Protein AF-A0A0D2MQY7-F1 (afdb_monomer)

Solvent-accessible surface area (backbone atoms only — not comparable to full-atom values): 7907 Å² total; per-residue (Å²): 140,59,78,80,37,62,50,29,83,56,98,26,53,93,74,67,47,16,63,50,53,55,49,52,50,56,52,49,56,55,51,58,73,77,41,91,72,77,87,79,89,71,55,71,69,58,46,52,54,47,51,54,49,49,54,35,31,61,58,7,46,68,48,79,44,78,41,62,42,88,91,76,28,34,32,50,26,40,38,39,32,27,72,33,44,49,31,59,50,78,46,75,37,51,56,79,29,50,63,63,66,56,56,76,45,57,85,44,58,65,50,28,34,30,35,36,84,37,54,55,60,34,75,46,78,34,48,35,44,71,41,74,58,78,81,76,78,86,128

Sequence (139 aa):
MHQANLNVEGTNKATGYSLAMRWIERVLTRVTAWVTWPVRSLKLDDLMALYRRREARDNCKLSYRLEVATASGAVQAVTVRSGGGACQAPLTVGAAASAAGGARDAVEAAAPVYRFDLAAGAVLRVATSGMAWAVPAAA

Organism: NCBI:txid145388

InterPro domains:
  IPR056826 Agd3, deacetylase domain [PF25115] (2-63)

pLDDT: mean 91.24, std 8.47, range [52.16, 98.19]

Secondary structure (DSSP, 8-state):
--GGGG--SSTTTTTT--HHHHHHHHHHHHHHTT--PPP----HHHHHHHHHHHHHHHHTT-EEEEEE-TTT-BEEEEEEE-SSS-EEEEEE--TT-EESSSEEE-SSTTS-EEEEEE-TT-EEEEEEES-B--PPPP-

Radius of gyration: 21.32 Å; Cα contacts (8 Å, |Δi|>4): 223; chains: 1; bounding box: 45×37×59 Å

Mean predicted aligned error: 5.96 Å

Foldseek 3Di:
DDPQQQDQPPPNVVPSDGNVRVVVVVVVVVVVVVDPADDDDDDPVVVVVVVVQVVQVVQQVKDKDFDADPVFQFGFKIKIWGQGAKHKDKDWDALQKDKPDADWDCSPNRIIIGIDTAGRGDIDIITMPPDGDDDPDDD

Structure (mmCIF, N/CA/C/O backbone):
data_AF-A0A0D2MQY7-F1
#
_entry.id   AF-A0A0D2MQY7-F1
#
loop_
_atom_site.group_PDB
_atom_site.id
_atom_site.type_symbol
_atom_site.label_atom_id
_atom_site.label_alt_id
_atom_site.label_comp_id
_atom_site.label_asym_id
_atom_site.label_entity_id
_atom_site.label_seq_id
_atom_site.pdbx_PDB_ins_code
_atom_site.Cartn_x
_atom_site.Cartn_y
_atom_site.Cartn_z
_atom_site.occupancy
_atom_site.B_iso_or_equiv
_atom_site.auth_seq_id
_atom_site.auth_comp_id
_atom_site.auth_asym_id
_atom_site.auth_atom_id
_atom_site.pdbx_PDB_model_num
ATOM 1 N N . MET A 1 1 ? 6.952 -7.228 -22.261 1.00 84.62 1 MET A N 1
ATOM 2 C CA . MET A 1 1 ? 8.131 -6.841 -23.075 1.00 84.62 1 MET A CA 1
ATOM 3 C C . MET A 1 1 ? 8.845 -8.112 -23.494 1.00 84.62 1 MET A C 1
ATOM 5 O O . MET A 1 1 ? 8.790 -9.069 -22.734 1.00 84.62 1 MET A O 1
ATOM 9 N N . HIS A 1 2 ? 9.499 -8.118 -24.655 1.00 94.25 2 HIS A N 1
ATOM 10 C CA . HIS A 1 2 ? 10.284 -9.258 -25.144 1.00 94.25 2 HIS A CA 1
ATOM 11 C C . HIS A 1 2 ? 11.736 -8.844 -25.399 1.00 94.25 2 HIS A C 1
ATOM 13 O O . HIS A 1 2 ? 12.031 -7.651 -25.495 1.00 94.25 2 HIS A O 1
ATOM 19 N N . GLN A 1 3 ? 12.627 -9.825 -25.540 1.00 92.31 3 GLN A N 1
ATOM 20 C CA . GLN A 1 3 ? 14.068 -9.632 -25.712 1.00 92.31 3 GLN A CA 1
ATOM 21 C C . GLN A 1 3 ? 14.428 -8.732 -26.904 1.00 92.31 3 GLN A C 1
ATOM 23 O O . GLN A 1 3 ? 15.339 -7.917 -26.802 1.00 92.31 3 GLN A O 1
ATOM 28 N N . ALA A 1 4 ? 13.664 -8.796 -28.000 1.00 90.56 4 ALA A N 1
ATOM 29 C CA . ALA A 1 4 ? 13.888 -7.957 -29.180 1.00 90.56 4 ALA A CA 1
ATOM 30 C C . ALA A 1 4 ? 13.759 -6.449 -28.879 1.00 90.56 4 ALA A C 1
ATOM 32 O O . ALA A 1 4 ? 14.423 -5.625 -29.506 1.00 90.56 4 ALA A O 1
ATOM 33 N N . ASN A 1 5 ? 12.957 -6.079 -27.874 1.00 90.38 5 ASN A N 1
ATOM 34 C CA . ASN A 1 5 ? 12.710 -4.683 -27.510 1.00 90.38 5 ASN A CA 1
ATOM 35 C C . ASN A 1 5 ? 13.886 -4.047 -26.753 1.00 90.38 5 ASN A C 1
ATOM 37 O O . ASN A 1 5 ? 13.844 -2.841 -26.506 1.00 90.38 5 ASN A O 1
ATOM 41 N N . LEU A 1 6 ? 14.897 -4.838 -26.375 1.00 90.44 6 LEU A N 1
ATOM 42 C CA . LEU A 1 6 ? 16.092 -4.395 -25.652 1.00 90.44 6 LEU A CA 1
ATOM 43 C C . LEU A 1 6 ? 17.245 -4.001 -26.585 1.00 90.44 6 LEU A C 1
ATOM 45 O O . LEU A 1 6 ? 18.301 -3.613 -26.102 1.00 90.44 6 LEU A O 1
ATOM 49 N N . ASN A 1 7 ? 17.068 -4.077 -27.908 1.00 88.50 7 ASN A N 1
ATOM 50 C CA . ASN A 1 7 ? 18.128 -3.728 -28.848 1.00 88.50 7 ASN A CA 1
ATOM 51 C C . ASN A 1 7 ? 18.467 -2.221 -28.791 1.00 88.50 7 ASN A C 1
ATOM 53 O O . ASN A 1 7 ? 17.658 -1.372 -29.184 1.00 88.50 7 ASN A O 1
ATOM 57 N N . VAL A 1 8 ? 19.673 -1.911 -28.304 1.00 84.12 8 VAL A N 1
ATOM 58 C CA . VAL A 1 8 ? 20.249 -0.556 -28.233 1.00 84.12 8 VAL A CA 1
ATOM 59 C C . VAL A 1 8 ? 21.239 -0.304 -29.378 1.00 84.12 8 VAL A C 1
ATOM 61 O O . VAL A 1 8 ? 21.303 0.800 -29.914 1.00 84.12 8 VAL A O 1
ATOM 64 N N . GLU A 1 9 ? 21.974 -1.336 -29.793 1.00 75.62 9 GLU A N 1
ATOM 65 C CA . GLU A 1 9 ? 23.092 -1.239 -30.741 1.00 75.62 9 GLU A CA 1
ATOM 66 C C . GLU A 1 9 ? 22.681 -1.376 -32.217 1.00 75.62 9 GLU A C 1
ATOM 68 O O . GLU A 1 9 ? 23.524 -1.286 -33.103 1.00 75.62 9 GLU A O 1
ATOM 73 N N . GLY A 1 10 ? 21.400 -1.603 -32.510 1.00 70.69 10 GLY A N 1
ATOM 74 C CA . GLY A 1 10 ? 20.863 -1.673 -33.872 1.00 70.69 10 GLY A CA 1
ATOM 75 C C . GLY A 1 10 ? 20.468 -0.306 -34.446 1.00 70.69 10 GLY A C 1
ATOM 76 O O . GLY A 1 10 ? 21.183 0.687 -34.336 1.00 70.69 10 GLY A O 1
ATOM 77 N N . THR A 1 11 ? 19.269 -0.224 -35.024 1.00 64.19 11 THR A N 1
ATOM 78 C CA . THR A 1 11 ? 18.659 0.993 -35.604 1.00 64.19 11 THR A CA 1
ATOM 79 C C . THR A 1 11 ? 18.563 2.193 -34.650 1.00 64.19 11 THR A C 1
ATOM 81 O O . THR A 1 11 ? 18.291 3.304 -35.094 1.00 64.19 11 THR A O 1
ATOM 84 N N . ASN A 1 12 ? 18.812 1.999 -33.352 1.00 62.53 12 ASN A N 1
ATOM 85 C CA . ASN A 1 12 ? 18.742 3.033 -32.322 1.00 62.53 12 ASN A CA 1
ATOM 86 C C . ASN A 1 12 ? 20.106 3.598 -31.885 1.00 62.53 12 ASN A C 1
ATOM 88 O O . ASN A 1 12 ? 20.113 4.443 -30.982 1.00 62.53 12 ASN A O 1
ATOM 92 N N . LYS A 1 13 ? 21.229 3.217 -32.528 1.00 64.94 13 LYS A N 1
ATOM 93 C CA . LYS A 1 13 ? 22.588 3.698 -32.180 1.00 64.94 13 LYS A CA 1
ATOM 94 C C . LYS A 1 13 ? 22.680 5.215 -32.014 1.00 64.94 13 LYS A C 1
ATOM 96 O O . LYS A 1 13 ? 23.351 5.682 -31.104 1.00 64.94 13 LYS A O 1
ATOM 101 N N . ALA A 1 14 ? 21.975 5.978 -32.852 1.00 66.88 14 ALA A N 1
ATOM 102 C CA . ALA A 1 14 ? 21.997 7.441 -32.816 1.00 66.88 14 ALA A CA 1
ATOM 103 C C . ALA A 1 14 ? 21.374 8.044 -31.541 1.00 66.88 14 ALA A C 1
ATOM 105 O O . ALA A 1 14 ? 21.701 9.163 -31.169 1.00 66.88 14 ALA A O 1
ATOM 106 N N . THR A 1 15 ? 20.472 7.315 -30.875 1.00 73.88 15 THR A N 1
ATOM 107 C CA . THR A 1 15 ? 19.806 7.773 -29.641 1.00 73.88 15 THR A CA 1
ATOM 108 C C . THR A 1 15 ? 20.296 7.079 -28.379 1.00 73.88 15 THR A C 1
ATOM 110 O O . THR A 1 15 ? 20.027 7.575 -27.294 1.00 73.88 15 THR A O 1
ATOM 113 N N . GLY A 1 16 ? 20.946 5.917 -28.496 1.00 84.25 16 GLY A N 1
ATOM 114 C CA . GLY A 1 16 ? 21.401 5.133 -27.344 1.00 84.25 16 GLY A CA 1
ATOM 115 C C . GLY A 1 16 ? 20.288 4.490 -26.499 1.00 84.25 16 GLY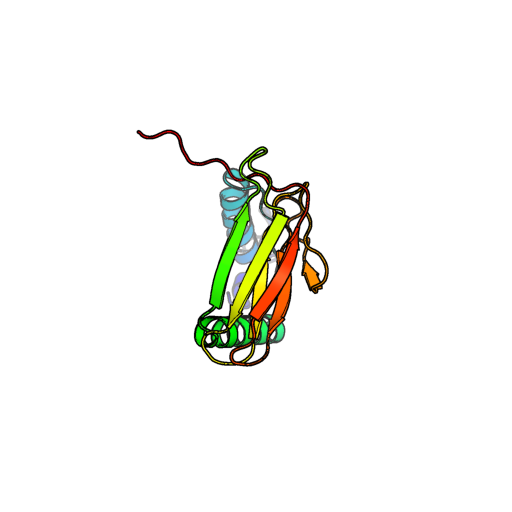 A C 1
ATOM 116 O O . GLY A 1 16 ? 20.590 3.887 -25.476 1.00 84.25 16 GLY A O 1
ATOM 117 N N . TYR A 1 17 ? 19.016 4.564 -26.917 1.00 88.69 17 TYR A N 1
ATOM 118 C CA . TYR A 1 17 ? 17.872 4.011 -26.181 1.00 88.69 17 TYR A CA 1
ATOM 119 C C . TYR A 1 17 ? 17.160 2.899 -26.954 1.00 88.69 17 TYR A C 1
ATOM 121 O O . TYR A 1 17 ? 16.771 3.088 -28.109 1.00 88.69 17 TYR A O 1
ATOM 129 N N . SER A 1 18 ? 16.893 1.770 -26.290 1.00 91.56 18 SER A N 1
ATOM 130 C CA . SER A 1 18 ? 16.024 0.711 -26.825 1.00 91.56 18 SER A CA 1
ATOM 131 C C . SER A 1 18 ? 14.543 1.120 -26.816 1.00 91.56 18 SER A C 1
ATOM 133 O O . SER A 1 18 ? 14.143 2.058 -26.119 1.00 91.56 18 SER A O 1
ATOM 135 N N . LEU A 1 19 ? 13.692 0.392 -27.553 1.00 90.62 19 LEU A N 1
ATOM 136 C CA . LEU A 1 19 ? 12.238 0.613 -27.527 1.00 90.62 19 LEU A CA 1
ATOM 137 C C . LEU A 1 19 ? 11.676 0.463 -26.106 1.00 90.62 19 LEU A C 1
ATOM 139 O O . LEU A 1 19 ? 10.813 1.238 -25.695 1.00 90.62 19 LEU A O 1
ATOM 143 N N . ALA A 1 20 ? 12.194 -0.510 -25.351 1.00 92.75 20 ALA A N 1
ATOM 144 C CA . ALA A 1 20 ? 11.794 -0.726 -23.971 1.00 92.75 20 ALA A CA 1
ATOM 145 C C . ALA A 1 20 ? 12.129 0.478 -23.078 1.00 92.75 20 ALA A C 1
ATOM 147 O O . ALA A 1 20 ? 11.265 0.935 -22.332 1.00 92.75 20 ALA A O 1
ATOM 148 N N . MET A 1 21 ? 13.343 1.025 -23.194 1.00 92.56 21 MET A N 1
ATOM 149 C CA . MET A 1 21 ? 13.772 2.196 -22.418 1.00 92.56 21 MET A CA 1
ATOM 150 C C . MET A 1 21 ? 12.912 3.418 -22.738 1.00 92.56 21 MET A C 1
ATOM 152 O O . MET A 1 21 ? 12.369 4.029 -21.825 1.00 92.56 21 MET A O 1
ATOM 156 N N . ARG A 1 22 ? 12.682 3.705 -24.028 1.00 91.81 22 ARG A N 1
ATOM 157 C CA . ARG A 1 22 ? 11.826 4.824 -24.458 1.00 91.81 22 ARG A CA 1
ATOM 158 C C . ARG A 1 22 ? 10.416 4.724 -23.885 1.00 91.81 22 ARG A C 1
ATOM 160 O O . ARG A 1 22 ? 9.844 5.727 -23.469 1.00 91.81 22 ARG A O 1
ATOM 167 N N . TRP A 1 23 ? 9.837 3.524 -23.878 1.00 93.81 23 TRP A N 1
ATOM 168 C CA . TRP A 1 23 ? 8.510 3.314 -23.307 1.00 93.81 23 TRP A CA 1
ATOM 169 C C . TRP A 1 23 ? 8.511 3.530 -21.789 1.00 93.81 23 TRP A C 1
ATOM 171 O O . TRP A 1 23 ? 7.669 4.276 -21.289 1.00 93.81 23 TRP A O 1
ATOM 181 N N . ILE A 1 24 ? 9.475 2.937 -21.071 1.00 95.31 24 ILE A N 1
ATOM 182 C CA . ILE A 1 24 ? 9.602 3.086 -19.613 1.00 95.31 24 ILE A CA 1
ATOM 183 C C . ILE A 1 24 ? 9.763 4.565 -19.245 1.00 95.31 24 ILE A C 1
ATOM 185 O O . ILE A 1 24 ? 9.044 5.049 -18.376 1.00 95.31 24 ILE A O 1
ATOM 189 N N . GLU A 1 25 ? 10.637 5.298 -19.936 1.00 94.31 25 GLU A N 1
ATOM 190 C CA . GLU A 1 25 ? 10.853 6.729 -19.710 1.00 94.31 25 GLU A CA 1
ATOM 191 C C . GLU A 1 25 ? 9.573 7.535 -19.885 1.00 94.31 25 GLU A C 1
ATOM 193 O O . GLU A 1 25 ? 9.194 8.288 -18.995 1.00 94.31 25 GLU A O 1
ATOM 198 N N . ARG A 1 26 ? 8.855 7.344 -20.997 1.00 95.81 26 ARG A N 1
ATOM 199 C CA . ARG A 1 26 ? 7.619 8.092 -21.258 1.00 95.81 26 ARG A CA 1
ATOM 200 C C . ARG A 1 26 ? 6.546 7.818 -20.210 1.00 95.81 26 ARG A C 1
ATOM 202 O O . ARG A 1 26 ? 5.865 8.755 -19.792 1.00 95.81 26 ARG A O 1
ATOM 209 N N . VAL A 1 27 ? 6.405 6.565 -19.775 1.00 95.94 27 VAL A N 1
ATOM 210 C CA . VAL A 1 27 ? 5.459 6.196 -18.715 1.00 95.94 27 VAL A CA 1
ATOM 211 C C . VAL A 1 27 ? 5.872 6.828 -17.389 1.00 95.94 27 VAL A C 1
ATOM 213 O O . VAL A 1 27 ? 5.046 7.489 -16.762 1.00 95.94 27 VAL A O 1
ATOM 216 N N . LEU A 1 28 ? 7.137 6.688 -16.985 1.00 96.25 28 LEU A N 1
ATOM 217 C CA . LEU A 1 28 ? 7.622 7.243 -15.723 1.00 96.25 28 LEU A CA 1
ATOM 218 C C . LEU A 1 28 ? 7.516 8.767 -15.701 1.00 96.25 28 LEU A C 1
ATOM 220 O O . LEU A 1 28 ? 6.943 9.289 -14.755 1.00 96.25 28 LEU A O 1
ATOM 224 N N . THR A 1 29 ? 7.949 9.469 -16.754 1.00 97.06 29 THR A N 1
ATOM 225 C CA . THR A 1 29 ? 7.803 10.930 -16.869 1.00 97.06 29 THR A CA 1
ATOM 226 C C . THR A 1 29 ? 6.350 11.367 -16.727 1.00 97.06 29 THR A C 1
ATOM 228 O O . THR A 1 29 ? 6.070 12.382 -16.094 1.00 97.06 29 THR A O 1
ATOM 231 N N . ARG A 1 30 ? 5.398 10.624 -17.308 1.00 96.81 30 ARG A N 1
ATOM 232 C CA . ARG A 1 30 ? 3.983 10.976 -17.183 1.00 96.81 30 ARG A CA 1
ATOM 233 C C . ARG A 1 30 ? 3.469 10.725 -15.773 1.00 96.81 30 ARG A C 1
ATOM 235 O O . ARG A 1 30 ? 2.767 11.583 -15.259 1.00 96.81 30 ARG A O 1
A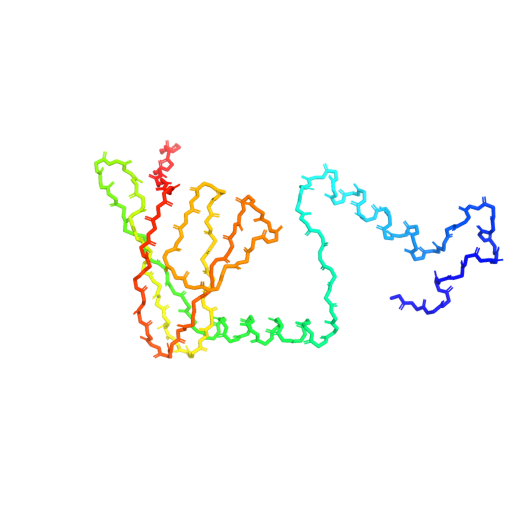TOM 242 N N . VAL A 1 31 ? 3.794 9.589 -15.158 1.00 95.31 31 VAL A N 1
ATOM 243 C CA . VAL A 1 31 ? 3.351 9.262 -13.792 1.00 95.31 31 VAL A CA 1
ATOM 244 C C . VAL A 1 31 ? 3.914 10.269 -12.789 1.00 95.31 31 VAL A C 1
ATOM 246 O O . VAL A 1 31 ? 3.152 10.836 -12.009 1.00 95.31 31 VAL A O 1
ATOM 249 N N . THR A 1 32 ? 5.213 10.564 -12.859 1.00 95.62 32 THR A N 1
ATOM 250 C CA . THR A 1 32 ? 5.872 11.483 -11.920 1.00 95.62 32 THR A CA 1
ATOM 251 C C . THR A 1 32 ? 5.525 12.953 -12.146 1.00 95.62 32 THR A C 1
ATOM 253 O O . THR A 1 32 ? 5.776 13.776 -11.272 1.00 95.62 32 THR A O 1
ATOM 256 N N . ALA A 1 33 ? 4.897 13.299 -13.276 1.00 97.25 33 ALA A N 1
ATOM 257 C CA . ALA A 1 33 ? 4.317 14.625 -13.481 1.00 97.25 33 ALA A CA 1
ATOM 258 C C . ALA A 1 33 ? 3.035 14.855 -12.659 1.00 97.25 33 ALA A C 1
ATOM 260 O O . ALA A 1 33 ? 2.671 16.005 -12.426 1.00 97.25 33 ALA A O 1
ATOM 261 N N . TRP A 1 34 ? 2.341 13.787 -12.243 1.00 96.44 34 TRP A N 1
ATOM 262 C CA . TRP A 1 34 ? 1.078 13.880 -11.497 1.00 96.44 34 TRP A CA 1
ATOM 263 C C . TRP A 1 34 ? 1.213 13.514 -10.022 1.00 96.44 34 TRP A C 1
ATOM 265 O O . TRP A 1 34 ? 0.488 14.062 -9.197 1.00 96.44 34 TRP A O 1
ATOM 275 N N . VAL A 1 35 ? 2.101 12.576 -9.685 1.00 94.25 35 VAL A N 1
ATOM 276 C CA . VAL A 1 35 ? 2.265 12.075 -8.315 1.00 94.25 35 VAL A CA 1
ATOM 277 C C . VAL A 1 35 ? 3.736 11.954 -7.939 1.00 94.25 35 VAL A C 1
ATOM 279 O O . VAL A 1 35 ? 4.585 11.661 -8.776 1.00 94.25 35 VAL A O 1
ATOM 282 N N . THR A 1 36 ? 4.037 12.116 -6.654 1.00 91.31 36 THR A N 1
ATOM 283 C CA . THR A 1 36 ? 5.390 11.955 -6.091 1.00 91.31 36 THR A CA 1
ATOM 284 C C . THR A 1 36 ? 5.615 10.573 -5.468 1.00 91.31 36 THR A C 1
ATOM 286 O O . THR A 1 36 ? 6.550 10.377 -4.690 1.00 91.31 36 THR A O 1
ATOM 289 N N . TRP A 1 37 ? 4.757 9.603 -5.792 1.00 90.75 37 TRP A N 1
ATOM 290 C CA . TRP A 1 37 ? 4.816 8.263 -5.220 1.00 90.75 37 TRP A CA 1
ATOM 291 C C . TRP A 1 37 ? 6.055 7.485 -5.684 1.00 90.75 37 TRP A C 1
ATOM 293 O O . TRP A 1 37 ? 6.434 7.557 -6.857 1.00 90.75 37 TRP A O 1
ATOM 303 N N . PRO A 1 38 ? 6.668 6.686 -4.795 1.00 91.44 38 PRO A N 1
ATOM 304 C CA . PRO A 1 38 ? 7.805 5.853 -5.151 1.00 91.44 38 PRO A CA 1
ATOM 305 C C . PRO A 1 38 ? 7.388 4.728 -6.108 1.00 91.44 38 PRO A C 1
ATOM 307 O O . PRO A 1 38 ? 6.416 4.009 -5.872 1.00 91.44 38 PRO A O 1
ATOM 310 N N . VAL A 1 39 ? 8.173 4.517 -7.166 1.00 92.12 39 VAL A N 1
ATOM 311 C CA . VAL A 1 39 ? 8.000 3.374 -8.073 1.00 92.12 39 VAL A CA 1
ATOM 312 C C . VAL A 1 39 ? 8.893 2.227 -7.609 1.00 92.12 39 VAL A C 1
ATOM 314 O O . VAL A 1 39 ? 10.116 2.353 -7.584 1.00 92.12 39 VAL A O 1
ATOM 317 N N . ARG A 1 40 ? 8.286 1.091 -7.246 1.00 92.06 40 ARG A N 1
ATOM 318 C CA . ARG A 1 40 ? 8.997 -0.100 -6.760 1.00 92.06 40 ARG A CA 1
ATOM 319 C C . ARG A 1 40 ? 8.812 -1.281 -7.705 1.00 92.06 40 ARG A C 1
ATOM 321 O O . ARG A 1 40 ? 7.698 -1.764 -7.892 1.00 92.06 40 ARG A O 1
ATOM 328 N N . SER A 1 41 ? 9.923 -1.797 -8.215 1.00 94.81 41 SER A N 1
ATOM 329 C CA . SER A 1 41 ? 9.961 -3.078 -8.921 1.00 94.81 41 SER A CA 1
ATOM 330 C C . SER A 1 41 ? 10.078 -4.229 -7.923 1.00 94.81 41 SER A C 1
ATOM 332 O O . SER A 1 41 ? 10.836 -4.151 -6.955 1.00 94.81 41 SER A O 1
ATOM 334 N N . LEU A 1 42 ? 9.333 -5.305 -8.160 1.00 96.00 42 LEU A N 1
ATOM 335 C CA . LEU A 1 42 ? 9.342 -6.522 -7.350 1.00 96.00 42 LEU A CA 1
ATOM 336 C C . LEU A 1 42 ? 9.695 -7.720 -8.233 1.00 96.00 42 LEU A C 1
ATOM 338 O O . LEU A 1 42 ? 9.336 -7.746 -9.413 1.00 96.00 42 LEU A O 1
ATOM 342 N N . LYS A 1 43 ? 10.386 -8.715 -7.664 1.00 97.56 43 LYS A N 1
ATOM 343 C CA . LYS A 1 43 ? 10.593 -10.005 -8.336 1.00 97.56 43 LYS A CA 1
ATOM 344 C C . LYS A 1 43 ? 9.247 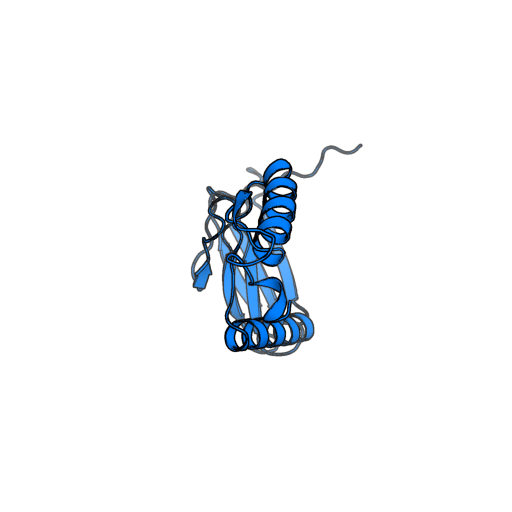-10.712 -8.508 1.00 97.56 43 LYS A C 1
ATOM 346 O O . LYS A 1 43 ? 8.307 -10.446 -7.760 1.00 97.56 43 LYS A O 1
ATOM 351 N N . LEU A 1 44 ? 9.154 -11.634 -9.466 1.00 97.50 44 LEU A N 1
ATOM 352 C CA . LEU A 1 44 ? 7.905 -12.358 -9.725 1.00 97.50 44 LEU A CA 1
ATOM 353 C C . LEU A 1 44 ? 7.415 -13.134 -8.489 1.00 97.50 44 LEU A C 1
ATOM 355 O O . LEU A 1 44 ? 6.226 -13.090 -8.182 1.00 97.50 44 LEU A O 1
ATOM 359 N N . ASP A 1 45 ? 8.326 -13.753 -7.738 1.00 98.19 45 ASP A N 1
ATOM 360 C CA . ASP A 1 45 ? 7.985 -14.461 -6.497 1.00 98.19 45 ASP A CA 1
ATOM 361 C C . ASP A 1 45 ? 7.441 -13.508 -5.420 1.00 98.19 45 ASP A C 1
ATOM 363 O O . ASP A 1 45 ? 6.435 -13.802 -4.771 1.00 98.19 45 ASP A O 1
ATOM 367 N N . ASP A 1 46 ? 8.034 -12.317 -5.286 1.00 97.31 46 ASP A N 1
ATOM 368 C CA . ASP A 1 46 ? 7.561 -11.282 -4.358 1.00 97.31 46 ASP A CA 1
ATOM 369 C C . ASP A 1 46 ? 6.192 -10.725 -4.777 1.00 97.31 46 ASP A C 1
ATOM 371 O O . ASP A 1 46 ? 5.351 -10.430 -3.921 1.00 97.31 46 ASP A O 1
ATOM 375 N N . LEU A 1 47 ? 5.944 -10.599 -6.089 1.00 97.12 47 LEU A N 1
ATOM 376 C CA . LEU A 1 47 ? 4.636 -10.230 -6.637 1.00 97.12 47 LEU A CA 1
ATOM 377 C C . LEU A 1 47 ? 3.594 -11.300 -6.318 1.00 97.12 47 LEU A C 1
ATOM 379 O O . LEU A 1 47 ? 2.520 -10.968 -5.821 1.00 97.12 47 LEU A O 1
ATOM 383 N N . MET A 1 48 ? 3.913 -12.578 -6.528 1.00 97.81 48 MET A N 1
ATOM 384 C CA . MET A 1 48 ? 3.031 -13.692 -6.175 1.00 97.81 48 MET A CA 1
ATOM 385 C C . MET A 1 48 ? 2.707 -13.691 -4.674 1.00 97.81 48 MET A C 1
ATOM 387 O O . MET A 1 48 ? 1.541 -13.781 -4.282 1.00 97.81 48 MET A O 1
ATOM 391 N N . ALA A 1 49 ? 3.717 -13.507 -3.820 1.00 96.44 49 ALA A N 1
ATOM 392 C CA . ALA A 1 49 ? 3.527 -13.388 -2.378 1.00 96.44 49 ALA A CA 1
ATOM 393 C C . ALA A 1 49 ? 2.673 -12.165 -1.998 1.00 96.44 49 ALA A C 1
ATOM 395 O O . ALA A 1 49 ? 1.896 -12.212 -1.043 1.00 96.44 49 ALA A O 1
ATOM 396 N N . LEU A 1 50 ? 2.790 -11.050 -2.726 1.00 95.12 50 LEU A N 1
ATOM 397 C CA . LEU A 1 50 ? 1.938 -9.878 -2.533 1.00 95.12 50 LEU A CA 1
ATOM 398 C C . LEU A 1 50 ? 0.479 -10.163 -2.920 1.00 95.12 50 LEU A C 1
ATOM 400 O O . LEU A 1 50 ? -0.418 -9.780 -2.170 1.00 95.12 50 LEU A O 1
ATOM 404 N N . TYR A 1 51 ? 0.235 -10.847 -4.040 1.00 96.81 51 TYR A N 1
ATOM 405 C CA . TYR A 1 51 ? -1.117 -11.219 -4.465 1.00 96.81 51 TYR A CA 1
ATOM 406 C C . TYR A 1 51 ? -1.791 -12.163 -3.468 1.00 96.81 51 TYR A C 1
ATOM 408 O O . TYR A 1 51 ? -2.901 -11.871 -3.030 1.00 96.81 51 TYR A O 1
ATOM 416 N N . ARG A 1 52 ? -1.094 -13.208 -3.005 1.00 96.56 52 ARG A N 1
ATOM 417 C CA . ARG A 1 52 ? -1.612 -14.118 -1.965 1.00 96.56 52 ARG A CA 1
ATOM 418 C C . ARG A 1 52 ? -1.928 -13.396 -0.655 1.00 96.56 52 ARG A C 1
ATOM 420 O O . ARG A 1 52 ? -2.944 -13.663 -0.024 1.00 96.56 52 ARG A O 1
ATOM 427 N N . ARG A 1 53 ? -1.088 -12.437 -0.247 1.00 94.94 53 ARG A N 1
ATOM 428 C CA . ARG A 1 53 ? -1.365 -11.605 0.939 1.00 94.94 53 ARG A CA 1
ATOM 429 C C . ARG A 1 53 ? -2.614 -10.743 0.764 1.00 94.94 53 ARG A C 1
ATOM 431 O O . ARG A 1 53 ? -3.357 -10.573 1.727 1.00 94.94 53 ARG A O 1
ATOM 438 N N . ARG A 1 54 ? -2.858 -10.202 -0.436 1.00 95.38 54 ARG A N 1
ATOM 439 C CA . ARG A 1 54 ? -4.089 -9.449 -0.734 1.00 95.38 54 ARG A CA 1
ATOM 440 C C . ARG A 1 54 ? -5.317 -10.352 -0.697 1.00 95.38 54 ARG A C 1
ATOM 442 O O . ARG A 1 54 ? -6.280 -9.996 -0.035 1.00 95.38 54 ARG A O 1
ATOM 449 N N . GLU A 1 55 ? -5.244 -11.528 -1.309 1.00 95.69 55 GLU A N 1
ATOM 450 C CA . GLU A 1 55 ? -6.315 -12.529 -1.258 1.00 95.69 55 GLU A CA 1
ATOM 451 C C . GLU A 1 55 ? -6.664 -12.914 0.190 1.00 95.69 55 GLU A C 1
ATOM 453 O O . GLU A 1 55 ? -7.825 -12.846 0.593 1.00 95.69 55 GLU A O 1
ATOM 458 N N . ALA A 1 56 ? -5.657 -13.230 1.014 1.00 95.31 56 ALA A N 1
ATOM 459 C CA . ALA A 1 56 ? -5.862 -13.549 2.426 1.00 95.31 56 ALA A CA 1
ATOM 460 C C . ALA A 1 56 ? -6.496 -12.383 3.201 1.00 95.31 56 ALA A C 1
ATOM 462 O O . ALA A 1 56 ? -7.404 -12.598 4.001 1.00 95.31 56 ALA A O 1
ATOM 463 N N . ARG A 1 57 ? -6.055 -11.143 2.948 1.00 95.38 57 ARG A N 1
ATOM 464 C CA . ARG A 1 57 ? -6.619 -9.927 3.555 1.00 95.38 57 ARG A CA 1
ATOM 465 C C . ARG A 1 57 ? -8.086 -9.727 3.179 1.00 95.38 57 ARG A C 1
ATOM 467 O O . ARG A 1 57 ? -8.886 -9.377 4.043 1.00 95.38 57 ARG A O 1
ATOM 474 N N . ASP A 1 58 ? -8.445 -9.951 1.923 1.00 95.25 58 ASP A N 1
ATOM 475 C CA . ASP A 1 58 ? -9.816 -9.750 1.454 1.00 95.25 58 ASP A CA 1
ATOM 476 C C . ASP A 1 58 ? -10.751 -10.826 2.050 1.00 95.25 58 ASP A C 1
ATOM 478 O O . ASP A 1 58 ? -11.816 -10.503 2.582 1.00 95.25 58 ASP A O 1
ATOM 482 N N . ASN A 1 59 ? -10.293 -12.082 2.132 1.00 94.19 59 ASN A N 1
ATOM 483 C CA . ASN A 1 59 ? -10.988 -13.177 2.833 1.00 94.19 59 ASN A CA 1
ATOM 484 C C . ASN A 1 59 ? -11.129 -12.956 4.351 1.00 94.19 59 ASN A C 1
ATOM 486 O O . ASN A 1 59 ? -12.008 -13.524 5.005 1.00 94.19 59 ASN A O 1
ATOM 490 N N . CYS A 1 60 ? -10.26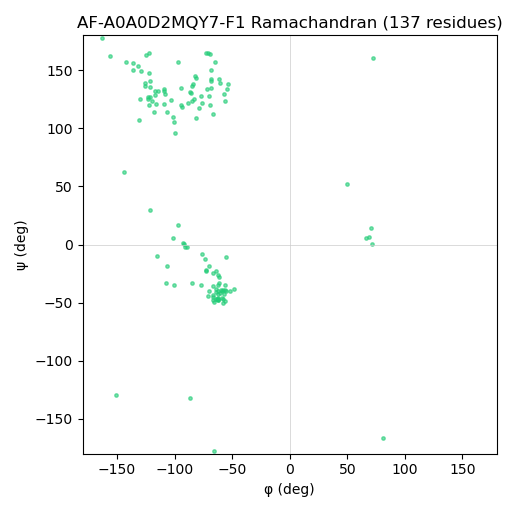8 -12.119 4.918 1.00 95.81 60 CYS A N 1
ATOM 491 C CA . CYS A 1 60 ? -10.261 -11.743 6.326 1.00 95.81 60 CYS A CA 1
ATOM 492 C C . CYS A 1 60 ? -11.453 -10.851 6.715 1.00 95.81 60 CYS A C 1
ATOM 494 O O . CYS A 1 60 ? -11.778 -10.739 7.897 1.00 95.81 60 CYS A O 1
ATOM 496 N N . LYS A 1 61 ? -12.113 -10.216 5.729 1.00 96.38 61 LYS A N 1
ATOM 497 C CA . LYS A 1 61 ? -13.263 -9.315 5.932 1.00 96.38 61 LYS A CA 1
ATOM 498 C C . LYS A 1 61 ? -12.976 -8.264 7.011 1.00 96.38 61 LYS A C 1
ATOM 500 O O . LYS A 1 61 ? -13.711 -8.148 7.993 1.00 96.38 61 LYS A O 1
ATOM 505 N N . LEU A 1 62 ? -11.852 -7.562 6.854 1.00 97.00 62 LEU A N 1
ATOM 506 C CA . LEU A 1 62 ? -11.372 -6.598 7.841 1.00 97.00 62 LEU A CA 1
ATOM 507 C C . LEU A 1 62 ? -12.373 -5.462 8.057 1.00 97.00 62 LEU A C 1
ATOM 509 O O . LEU A 1 62 ? -12.919 -4.911 7.102 1.00 97.00 62 LEU A O 1
ATOM 513 N N . SER A 1 63 ? -12.546 -5.066 9.314 1.00 96.94 63 SER A N 1
ATOM 514 C CA . SER A 1 63 ? -13.240 -3.835 9.685 1.00 96.94 63 SER A CA 1
ATO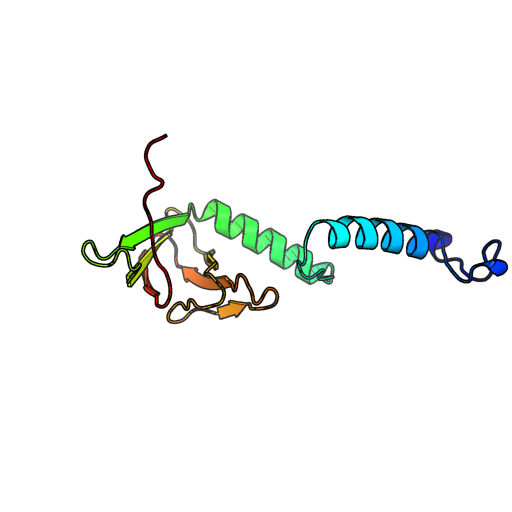M 515 C C . SER A 1 63 ? -12.399 -3.002 10.645 1.00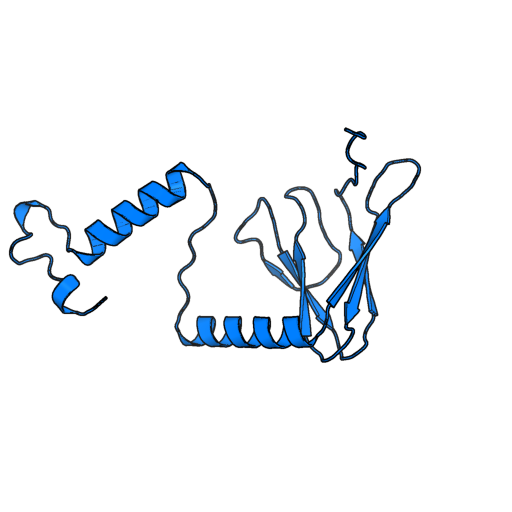 96.94 63 SER A C 1
ATOM 517 O O . SER A 1 63 ? -11.601 -3.528 11.425 1.00 96.94 63 SER A O 1
ATOM 519 N N . TYR A 1 64 ? -12.568 -1.684 10.556 1.00 96.19 64 TYR A N 1
ATOM 520 C CA . TYR A 1 64 ? -11.813 -0.701 11.323 1.00 96.19 64 TYR A CA 1
ATOM 521 C C . TYR A 1 64 ? -12.777 0.216 12.066 1.00 96.19 64 TYR A C 1
ATOM 523 O O . TYR A 1 64 ? -13.786 0.653 11.512 1.00 96.19 64 TYR A O 1
ATOM 531 N N . ARG A 1 65 ? -12.445 0.537 13.314 1.00 95.94 65 ARG A N 1
ATOM 532 C CA . ARG A 1 65 ? -13.153 1.517 14.135 1.00 95.94 65 ARG A CA 1
ATOM 533 C C . ARG A 1 65 ? -12.146 2.486 14.736 1.00 95.94 65 ARG A C 1
ATOM 535 O O . ARG A 1 65 ? -11.210 2.057 15.403 1.00 95.94 65 ARG A O 1
ATOM 542 N N . LEU A 1 66 ? -12.358 3.779 14.520 1.00 93.81 66 LEU A N 1
ATOM 543 C CA . LEU A 1 66 ? -11.549 4.832 15.127 1.00 93.81 66 LEU A CA 1
ATOM 544 C C . LEU A 1 66 ? -12.082 5.163 16.525 1.00 93.81 66 LEU A C 1
ATOM 546 O O . LEU A 1 66 ? -13.290 5.301 16.723 1.00 93.81 66 LEU A O 1
ATOM 550 N N . GLU A 1 67 ? -11.177 5.316 17.483 1.00 94.50 67 GLU A N 1
ATOM 551 C CA . GLU A 1 67 ? -11.451 5.893 18.796 1.00 94.50 67 GLU A CA 1
ATOM 552 C C . GLU A 1 67 ? -10.980 7.345 18.784 1.00 94.50 67 GLU A C 1
ATOM 554 O O . GLU A 1 67 ? -9.779 7.626 18.790 1.00 94.50 67 GLU A O 1
ATOM 559 N N . VAL A 1 68 ? -11.939 8.265 18.720 1.00 93.00 68 VAL A N 1
ATOM 560 C CA . VAL A 1 68 ? -11.684 9.702 18.605 1.00 93.00 68 VAL A CA 1
ATOM 561 C C . VAL A 1 68 ? -12.026 10.384 19.921 1.00 93.00 68 VAL A C 1
ATOM 563 O O . VAL A 1 68 ? -13.119 10.207 20.458 1.00 93.00 68 VAL A O 1
ATOM 566 N N . ALA A 1 69 ? -11.098 11.187 20.432 1.00 89.56 69 ALA A N 1
ATOM 567 C CA . ALA A 1 69 ? -11.334 12.042 21.583 1.00 89.56 69 ALA A CA 1
ATOM 568 C C . ALA A 1 69 ? -12.305 13.168 21.205 1.00 89.56 69 ALA A C 1
ATOM 570 O O . ALA A 1 69 ? -11.994 13.989 20.345 1.00 89.56 69 ALA A O 1
ATOM 571 N N . THR A 1 70 ? -13.458 13.248 21.870 1.00 85.31 70 THR A N 1
ATOM 572 C CA . THR A 1 70 ? -14.494 14.254 21.567 1.00 85.31 70 THR A CA 1
ATOM 573 C C . THR A 1 70 ? -14.018 15.693 21.764 1.00 85.31 70 THR A C 1
ATOM 575 O O . THR A 1 70 ? -14.429 16.571 21.016 1.00 85.31 70 THR A O 1
ATOM 578 N N . ALA A 1 71 ? -13.133 15.938 22.735 1.00 85.00 71 ALA A N 1
ATOM 579 C CA . ALA A 1 71 ? -12.647 17.279 23.059 1.00 85.00 71 ALA A CA 1
ATOM 580 C C . ALA A 1 71 ? -11.593 17.821 22.076 1.00 85.00 71 ALA A C 1
ATOM 582 O O . ALA A 1 71 ? -11.550 19.021 21.833 1.00 85.00 71 ALA A O 1
ATOM 583 N N . SER A 1 72 ? -10.726 16.960 21.532 1.00 86.38 72 SER A N 1
ATOM 584 C CA . SER A 1 72 ? -9.587 17.381 20.697 1.00 86.38 72 SER A CA 1
ATOM 585 C C . SER A 1 72 ? -9.669 16.917 19.244 1.00 86.38 72 SER A C 1
ATOM 587 O O . SER A 1 72 ? -8.829 17.308 18.438 1.00 86.38 72 SER A O 1
ATOM 589 N N . GLY A 1 73 ? -10.614 16.034 18.907 1.00 87.81 73 GLY A N 1
ATOM 590 C CA . GLY A 1 73 ? -10.657 15.359 17.608 1.00 87.81 73 GLY A CA 1
ATOM 591 C C . GLY A 1 73 ? -9.478 14.407 17.373 1.00 87.81 73 GLY A C 1
ATOM 592 O O . GLY A 1 73 ? -9.338 13.861 16.283 1.00 87.81 73 GLY A O 1
ATOM 593 N N . ALA A 1 74 ? -8.611 14.181 18.364 1.00 91.12 74 ALA A N 1
ATOM 594 C CA . ALA A 1 74 ? -7.451 13.312 18.208 1.00 91.12 74 ALA A CA 1
ATOM 595 C C . ALA A 1 74 ? -7.874 11.839 18.126 1.00 91.12 74 ALA A C 1
ATOM 597 O O . ALA A 1 74 ? -8.651 11.362 18.957 1.00 91.12 74 ALA A O 1
ATOM 598 N N . VAL A 1 75 ? -7.327 11.100 17.161 1.00 94.19 75 VAL A N 1
ATOM 599 C CA . VAL A 1 75 ? -7.521 9.649 17.077 1.00 94.19 75 VAL A CA 1
ATOM 600 C C . VAL A 1 75 ? -6.541 8.972 18.032 1.00 94.19 75 VAL A C 1
ATOM 602 O O . VAL A 1 75 ? -5.331 8.955 17.797 1.00 94.19 75 VAL A O 1
ATOM 605 N N . GLN A 1 76 ? -7.069 8.424 19.123 1.00 94.88 76 GLN A N 1
ATOM 606 C CA . GLN A 1 76 ? -6.285 7.803 20.194 1.00 94.88 76 GLN A CA 1
ATOM 607 C C . GLN A 1 76 ? -5.947 6.342 19.894 1.00 94.88 76 GLN A C 1
ATOM 609 O O . GLN A 1 76 ? -4.904 5.837 20.315 1.00 94.88 76 GLN A O 1
ATOM 614 N N . ALA A 1 77 ? -6.844 5.650 19.196 1.00 95.81 77 ALA A N 1
ATOM 615 C CA . ALA A 1 77 ? -6.631 4.276 18.790 1.00 95.81 77 ALA A CA 1
ATOM 616 C C . ALA A 1 77 ? -7.465 3.906 17.564 1.00 95.81 77 ALA A C 1
ATOM 618 O O . ALA A 1 77 ? -8.473 4.538 17.239 1.00 95.81 77 ALA A O 1
ATOM 619 N N . VAL A 1 78 ? -7.055 2.821 16.920 1.00 96.75 78 VAL A N 1
ATOM 620 C CA . VAL A 1 78 ? -7.801 2.147 15.864 1.00 96.75 78 VAL A CA 1
ATOM 621 C C . VAL A 1 78 ? -8.015 0.704 16.287 1.00 96.75 78 VAL A C 1
ATOM 623 O O . VAL A 1 78 ? -7.062 -0.039 16.509 1.00 96.75 78 VAL A O 1
ATOM 626 N N . THR A 1 79 ? -9.272 0.295 16.395 1.00 97.75 79 THR A N 1
ATOM 627 C CA . THR A 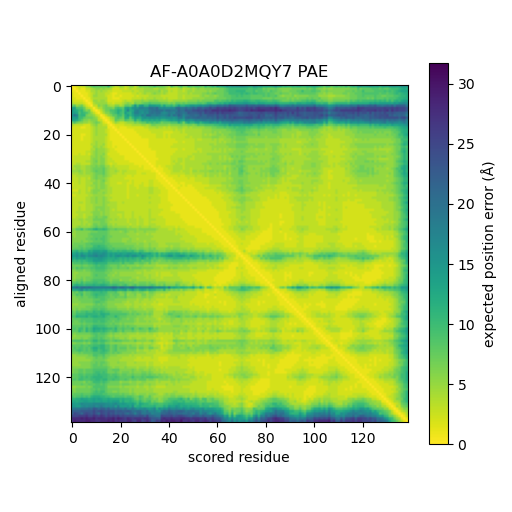1 79 ? -9.628 -1.110 1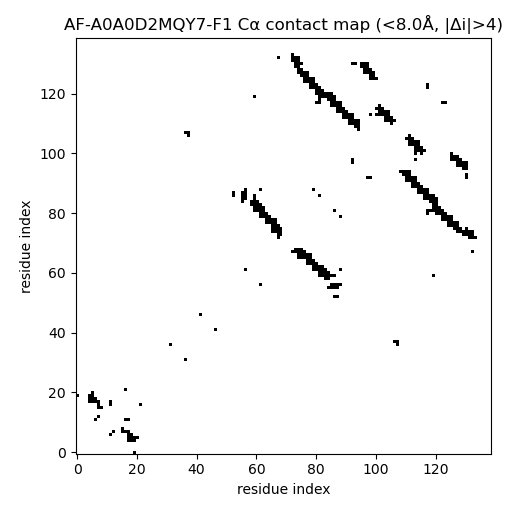6.574 1.00 97.75 79 THR A CA 1
ATOM 628 C C . THR A 1 79 ? -9.780 -1.758 15.205 1.00 97.75 79 THR A C 1
ATOM 630 O O . THR A 1 79 ? -10.594 -1.320 14.393 1.00 97.75 79 THR A O 1
ATOM 633 N N . VAL A 1 80 ? -8.999 -2.804 14.959 1.00 97.12 80 VAL A N 1
ATOM 634 C CA . VAL A 1 80 ? -9.022 -3.619 13.744 1.00 97.12 80 VAL A CA 1
ATOM 635 C C . VAL A 1 80 ? -9.594 -4.986 14.088 1.00 97.12 80 VAL A C 1
ATOM 637 O O . VAL A 1 80 ? -9.178 -5.611 15.063 1.00 97.12 80 VAL A O 1
ATOM 640 N N . ARG A 1 81 ? -10.543 -5.470 13.292 1.00 97.19 81 ARG A N 1
ATOM 641 C CA . ARG A 1 81 ? -11.176 -6.774 13.493 1.00 97.19 81 ARG A CA 1
ATOM 642 C C . ARG A 1 81 ? -11.085 -7.622 12.233 1.00 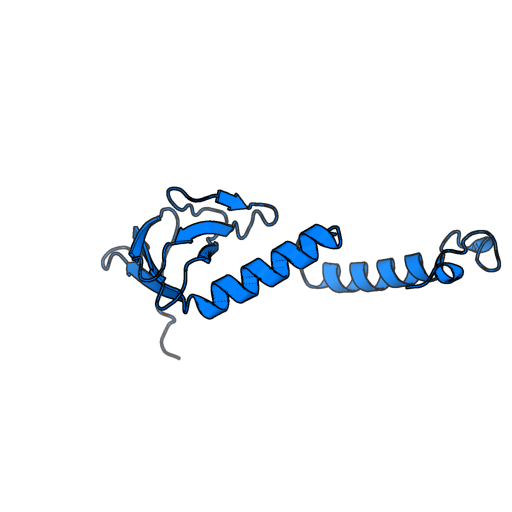97.19 81 ARG A C 1
ATOM 644 O O . ARG A 1 81 ? -11.388 -7.134 11.148 1.00 97.19 81 ARG A O 1
ATOM 651 N N . SER A 1 82 ? -10.749 -8.901 12.397 1.00 97.31 82 SER A N 1
ATOM 652 C CA . SER A 1 82 ? -10.996 -9.927 11.381 1.00 97.31 82 SER A CA 1
ATOM 653 C C . SER A 1 82 ? -12.426 -10.455 11.527 1.00 97.31 82 SER A C 1
ATOM 655 O O . SER A 1 82 ? -12.834 -10.907 12.598 1.00 97.31 82 SER A O 1
ATOM 657 N N . GLY A 1 83 ? -13.210 -10.369 10.453 1.00 94.00 83 GLY A N 1
ATOM 658 C CA . GLY A 1 83 ? -14.538 -10.979 10.352 1.00 94.00 83 GLY A CA 1
ATOM 659 C C . GLY A 1 83 ? -14.514 -12.383 9.740 1.00 94.00 83 GLY A C 1
ATOM 660 O O . GLY A 1 83 ? -15.574 -12.972 9.538 1.00 94.00 83 GLY A O 1
ATOM 661 N N . GLY A 1 84 ? -13.328 -12.895 9.400 1.00 90.00 84 GLY A N 1
ATOM 662 C CA . GLY A 1 84 ? -13.131 -14.139 8.664 1.00 90.00 84 GLY A CA 1
ATOM 663 C C . GLY A 1 84 ? -11.812 -14.817 9.026 1.00 90.00 84 GLY A C 1
ATOM 664 O O . GLY A 1 84 ? -11.534 -15.035 10.204 1.00 90.00 84 GLY A O 1
ATOM 665 N N . GLY A 1 85 ? -11.028 -15.186 8.007 1.00 91.88 85 GLY A N 1
ATOM 666 C CA . GLY A 1 85 ? -9.762 -15.914 8.160 1.00 91.88 85 GLY A CA 1
ATOM 667 C C . GLY A 1 85 ? -8.651 -15.132 8.871 1.00 91.88 85 GLY A C 1
ATOM 668 O O . GLY A 1 85 ? -8.841 -14.003 9.318 1.00 91.88 85 GLY A O 1
ATOM 669 N N . ALA A 1 86 ? -7.473 -15.746 8.985 1.00 94.44 86 ALA A N 1
ATOM 670 C CA . ALA A 1 86 ? -6.274 -15.069 9.473 1.00 94.44 86 ALA A CA 1
ATOM 671 C C . ALA A 1 86 ? -5.615 -14.261 8.344 1.00 94.44 86 ALA A C 1
ATOM 673 O O . ALA A 1 86 ? -5.596 -14.699 7.192 1.00 94.44 86 ALA A O 1
ATOM 674 N N . CYS A 1 87 ? -5.065 -13.091 8.660 1.00 95.81 87 CYS A N 1
ATOM 675 C CA . CYS A 1 87 ? -4.393 -12.245 7.677 1.00 95.81 87 CYS A CA 1
ATOM 676 C C . CYS A 1 87 ? -3.500 -11.192 8.330 1.00 95.81 87 CYS A C 1
ATOM 678 O O . CYS A 1 87 ? -3.468 -11.029 9.545 1.00 95.81 87 CYS A O 1
ATOM 680 N N . GLN A 1 88 ? -2.827 -10.422 7.477 1.00 96.00 88 GLN A N 1
ATOM 681 C CA . GLN A 1 88 ? -2.088 -9.238 7.868 1.00 96.00 88 GLN A CA 1
ATOM 682 C C . GLN A 1 88 ? -2.899 -7.976 7.528 1.00 96.00 88 GLN A C 1
ATOM 684 O O . GLN A 1 88 ? -3.072 -7.638 6.352 1.00 96.00 88 GLN A O 1
ATOM 689 N N . ALA A 1 89 ? -3.402 -7.274 8.543 1.00 96.19 89 ALA A N 1
ATOM 690 C CA . ALA A 1 89 ? -4.159 -6.041 8.368 1.00 96.19 89 ALA A CA 1
ATOM 691 C C . ALA A 1 89 ? -3.239 -4.822 8.208 1.00 96.19 89 ALA A C 1
ATOM 693 O O . ALA A 1 89 ? -2.403 -4.570 9.081 1.00 96.19 89 ALA A O 1
ATOM 694 N N . PRO A 1 90 ? -3.385 -4.040 7.124 1.00 96.50 90 PRO A N 1
ATOM 695 C CA . PRO A 1 90 ? -2.668 -2.784 6.960 1.00 96.50 90 PRO A CA 1
ATOM 696 C C . PRO A 1 90 ? -3.362 -1.636 7.711 1.00 96.50 90 PRO A C 1
ATOM 698 O O . PRO A 1 90 ? -4.587 -1.553 7.739 1.00 96.50 90 PRO A O 1
ATOM 701 N N . LEU A 1 91 ? -2.580 -0.714 8.259 1.00 95.62 91 LEU A N 1
ATOM 702 C CA . LEU A 1 91 ? -3.017 0.571 8.792 1.00 95.62 91 LEU A CA 1
ATOM 703 C C . LEU A 1 91 ? -2.104 1.657 8.220 1.00 95.62 91 LEU A C 1
ATOM 705 O O . LEU A 1 91 ? -0.937 1.755 8.598 1.00 95.62 91 LEU A O 1
ATOM 709 N N . THR A 1 92 ? -2.631 2.446 7.289 1.00 94.88 92 THR A N 1
ATOM 710 C CA . THR A 1 92 ? -1.928 3.603 6.728 1.00 94.88 92 THR A CA 1
ATOM 711 C C . THR A 1 92 ? -2.173 4.814 7.616 1.00 94.88 92 THR A C 1
ATOM 713 O O . THR A 1 92 ? -3.319 5.103 7.956 1.00 94.88 92 THR A O 1
ATOM 716 N N . VAL A 1 93 ? -1.108 5.523 7.979 1.00 93.38 93 VAL A N 1
ATOM 717 C CA . VAL A 1 93 ? -1.182 6.749 8.786 1.00 93.38 93 VAL A CA 1
ATOM 718 C C . VAL A 1 93 ? -0.486 7.901 8.060 1.00 93.38 93 VAL A C 1
ATOM 720 O O . VAL A 1 93 ? 0.265 7.666 7.118 1.00 93.38 93 VAL A O 1
ATOM 723 N N . GLY A 1 94 ? -0.744 9.147 8.463 1.00 91.44 94 GLY A N 1
ATOM 724 C CA . GLY A 1 94 ? -0.053 10.314 7.899 1.00 91.44 94 GLY A CA 1
ATOM 725 C C . GLY A 1 94 ? 1.418 10.403 8.326 1.00 91.44 94 GLY A C 1
ATOM 726 O O . GLY A 1 94 ? 1.831 9.770 9.294 1.00 91.44 94 GLY A O 1
ATOM 727 N N . ALA A 1 95 ? 2.205 11.234 7.640 1.00 89.81 95 ALA A N 1
ATOM 728 C CA . ALA A 1 95 ? 3.655 11.365 7.846 1.00 89.81 95 ALA A CA 1
ATOM 729 C C . ALA A 1 95 ? 4.089 11.603 9.309 1.00 89.81 95 ALA A C 1
ATOM 731 O O . ALA A 1 95 ? 5.093 11.054 9.756 1.00 89.81 95 ALA A O 1
ATOM 732 N N . ALA A 1 96 ? 3.334 12.422 10.049 1.00 90.00 96 ALA A N 1
ATOM 733 C CA . ALA A 1 96 ? 3.611 12.770 11.447 1.00 90.00 96 ALA A CA 1
ATOM 734 C C . ALA A 1 96 ? 2.939 11.827 12.462 1.00 90.00 96 ALA A C 1
ATOM 736 O O . ALA A 1 96 ? 3.091 12.002 13.671 1.00 90.00 96 ALA A O 1
ATOM 737 N N . ALA A 1 97 ? 2.171 10.850 11.979 1.00 93.06 97 ALA A N 1
ATOM 738 C CA . ALA A 1 97 ? 1.430 9.921 12.805 1.00 93.06 97 ALA A CA 1
ATOM 739 C C . ALA A 1 97 ? 2.183 8.604 13.001 1.00 93.06 97 ALA A C 1
ATOM 741 O O . ALA A 1 97 ? 3.031 8.204 12.201 1.00 93.06 97 ALA A O 1
ATOM 742 N N . SER A 1 98 ? 1.839 7.898 14.073 1.00 93.94 98 SER A N 1
ATOM 743 C CA . SER A 1 98 ? 2.381 6.571 14.344 1.00 93.94 98 SER A CA 1
ATOM 744 C C . SER A 1 98 ? 1.333 5.645 14.945 1.00 93.94 98 SER A C 1
ATOM 746 O O . SER A 1 98 ? 0.349 6.089 15.542 1.00 93.94 98 SER A O 1
ATOM 748 N N . ALA A 1 99 ? 1.566 4.349 14.776 1.00 95.31 99 ALA A N 1
ATOM 749 C CA . ALA A 1 99 ? 0.792 3.279 15.375 1.00 95.31 99 ALA A CA 1
ATOM 750 C C . ALA A 1 99 ? 1.713 2.402 16.231 1.00 95.31 99 ALA A C 1
ATOM 752 O O . ALA A 1 99 ? 2.863 2.147 15.863 1.00 95.31 99 ALA A O 1
ATOM 753 N N . ALA A 1 100 ? 1.216 1.958 17.383 1.00 95.25 100 ALA A N 1
ATOM 754 C CA . ALA A 1 100 ? 1.968 1.105 18.289 1.00 95.25 100 ALA A CA 1
ATOM 755 C C . ALA A 1 100 ? 2.012 -0.343 17.773 1.00 95.25 100 ALA A C 1
ATOM 757 O O . ALA A 1 100 ? 0.975 -0.987 17.615 1.00 95.25 100 ALA A O 1
ATOM 758 N N . GLY A 1 101 ? 3.222 -0.866 17.561 1.00 93.56 101 GLY A N 1
ATOM 759 C CA . GLY A 1 101 ? 3.457 -2.232 17.086 1.00 93.56 101 GLY A CA 1
ATOM 760 C C . GLY A 1 101 ? 3.303 -2.400 15.570 1.00 93.56 101 GLY A C 1
ATOM 761 O O . GLY A 1 101 ? 3.253 -1.429 14.821 1.00 93.56 101 GLY A O 1
ATOM 762 N N . GLY A 1 102 ? 3.235 -3.658 15.125 1.00 92.69 102 GLY A N 1
ATOM 763 C CA . GLY A 1 102 ? 3.135 -4.016 13.707 1.00 92.69 102 GLY A CA 1
ATOM 764 C C . GLY A 1 102 ? 4.432 -3.799 12.919 1.00 92.69 102 GLY A C 1
ATOM 765 O O . GLY A 1 102 ? 5.331 -3.058 13.316 1.00 92.69 102 GLY A O 1
ATOM 766 N N . ALA A 1 103 ? 4.537 -4.458 11.768 1.00 95.06 103 ALA A N 1
ATOM 767 C CA . ALA A 1 103 ? 5.653 -4.257 10.852 1.00 95.06 103 ALA A CA 1
ATOM 768 C C . ALA A 1 103 ? 5.439 -2.964 10.051 1.00 95.06 103 ALA A C 1
ATOM 770 O O . ALA A 1 103 ? 4.467 -2.851 9.300 1.00 95.06 103 ALA A O 1
ATOM 771 N N . ARG A 1 104 ? 6.341 -1.989 10.208 1.00 94.88 104 ARG A N 1
ATOM 772 C CA . ARG A 1 104 ? 6.271 -0.689 9.526 1.00 94.88 104 ARG A CA 1
ATOM 773 C C . ARG A 1 104 ? 6.904 -0.749 8.137 1.00 94.88 104 ARG A C 1
ATOM 775 O O . ARG A 1 104 ? 8.049 -1.159 7.983 1.00 94.88 104 ARG A O 1
ATOM 782 N N . ASP A 1 105 ? 6.178 -0.258 7.143 1.00 93.62 105 ASP A N 1
ATOM 783 C CA . ASP A 1 105 ? 6.635 -0.038 5.774 1.00 93.62 105 ASP A CA 1
ATOM 784 C C . ASP A 1 105 ? 6.546 1.449 5.451 1.00 93.62 105 ASP A C 1
ATOM 786 O O . ASP A 1 105 ? 5.465 2.033 5.433 1.00 93.62 105 ASP A O 1
ATOM 790 N N . ALA A 1 106 ? 7.707 2.063 5.252 1.00 90.69 106 ALA A N 1
ATOM 791 C CA . ALA A 1 106 ? 7.853 3.498 5.053 1.00 90.69 106 ALA A CA 1
ATOM 792 C C . ALA A 1 106 ? 8.513 3.827 3.713 1.00 90.69 106 ALA A C 1
ATOM 794 O O . ALA A 1 106 ? 9.198 4.841 3.598 1.00 90.69 106 ALA A O 1
ATOM 795 N N . VAL A 1 107 ? 8.319 2.964 2.705 1.00 90.62 107 VAL A N 1
ATOM 796 C CA . VAL A 1 107 ? 8.729 3.272 1.327 1.00 90.62 107 VAL A CA 1
ATOM 797 C C . VAL A 1 107 ? 8.080 4.581 0.861 1.00 90.62 107 VAL A C 1
ATOM 799 O O . VAL A 1 107 ? 8.751 5.405 0.250 1.00 90.62 107 VAL A O 1
ATOM 802 N N . GLU A 1 108 ? 6.814 4.815 1.221 1.00 88.88 108 GLU A N 1
ATOM 803 C CA . GLU A 1 108 ? 6.170 6.125 1.114 1.00 88.88 108 GLU A CA 1
ATOM 804 C C . GLU A 1 108 ? 6.164 6.816 2.485 1.00 88.88 108 GLU A C 1
ATOM 806 O O . GLU A 1 108 ? 5.298 6.576 3.323 1.00 88.88 108 GLU A O 1
ATOM 811 N N . ALA A 1 109 ? 7.149 7.683 2.732 1.00 86.25 109 ALA A N 1
ATOM 812 C CA . ALA A 1 109 ? 7.305 8.355 4.025 1.00 86.25 109 ALA A CA 1
ATOM 813 C C . ALA A 1 109 ? 6.113 9.257 4.399 1.00 86.25 109 ALA A C 1
ATOM 815 O O . ALA A 1 109 ? 5.858 9.471 5.582 1.00 86.25 109 ALA A O 1
ATOM 816 N N . ALA A 1 110 ? 5.377 9.764 3.403 1.00 89.56 110 ALA A N 1
ATOM 817 C CA . ALA A 1 110 ? 4.184 10.580 3.615 1.00 89.56 110 ALA A CA 1
ATOM 818 C C . ALA A 1 110 ? 2.973 9.768 4.116 1.00 89.56 110 ALA A C 1
ATOM 820 O O . ALA A 1 110 ? 2.075 10.333 4.743 1.00 89.56 110 ALA A O 1
ATOM 821 N N . ALA A 1 111 ? 2.967 8.459 3.853 1.00 91.50 111 ALA A N 1
ATOM 822 C CA . ALA A 1 111 ? 1.870 7.550 4.156 1.00 91.50 111 ALA A CA 1
ATOM 823 C C . ALA A 1 111 ? 2.395 6.163 4.590 1.00 91.50 111 ALA A C 1
ATOM 825 O O . ALA A 1 111 ? 2.161 5.164 3.901 1.00 91.50 111 ALA A O 1
ATOM 826 N N . PRO A 1 112 ? 3.139 6.064 5.710 1.00 94.38 112 PRO A N 1
ATOM 827 C CA . PRO A 1 112 ? 3.662 4.785 6.171 1.00 94.38 112 PRO A CA 1
ATOM 828 C C . PRO A 1 112 ? 2.529 3.804 6.495 1.00 94.38 112 PRO A C 1
ATOM 830 O O . PRO A 1 112 ? 1.497 4.167 7.065 1.00 94.38 112 PRO A O 1
ATOM 833 N N . VAL A 1 113 ? 2.756 2.532 6.169 1.00 95.56 113 VAL A N 1
ATOM 834 C CA . VAL A 1 113 ? 1.809 1.437 6.400 1.00 95.56 113 VAL A CA 1
ATOM 835 C C . VAL A 1 113 ? 2.328 0.538 7.512 1.00 95.56 113 VAL A C 1
ATOM 837 O O . VAL A 1 113 ? 3.393 -0.066 7.393 1.00 95.56 113 VAL A O 1
ATOM 840 N N . TYR A 1 114 ? 1.551 0.395 8.577 1.00 96.69 114 TYR A N 1
ATOM 841 C CA . TYR A 1 114 ? 1.789 -0.570 9.644 1.00 96.69 114 TYR A CA 1
ATOM 842 C C . TYR A 1 114 ? 1.002 -1.842 9.360 1.00 96.69 114 TYR A C 1
ATOM 844 O O . TYR A 1 114 ? -0.157 -1.783 8.962 1.00 96.69 114 TYR A O 1
ATOM 852 N N . ARG A 1 115 ? 1.628 -3.004 9.523 1.00 96.56 115 ARG A N 1
ATOM 853 C CA . ARG A 1 115 ? 1.016 -4.295 9.213 1.00 96.56 115 ARG A CA 1
ATOM 854 C C . ARG A 1 115 ? 0.936 -5.175 10.453 1.00 96.56 115 ARG A C 1
ATOM 856 O O . ARG A 1 115 ? 1.960 -5.454 11.072 1.00 96.56 115 ARG A O 1
ATOM 863 N N . PHE A 1 116 ? -0.272 -5.613 10.792 1.00 96.56 116 PHE A N 1
ATOM 864 C CA . PHE A 1 116 ? -0.567 -6.377 12.003 1.00 96.56 116 PHE A CA 1
ATOM 865 C C . PHE A 1 116 ? -1.075 -7.765 11.650 1.00 96.56 116 PHE A C 1
ATOM 867 O O . PHE A 1 116 ? -2.026 -7.886 10.879 1.00 96.56 116 PHE A O 1
ATOM 874 N N . ASP A 1 117 ? -0.476 -8.797 12.228 1.00 96.12 117 ASP A N 1
ATOM 875 C CA . ASP A 1 117 ? -0.970 -10.158 12.062 1.00 96.12 117 ASP A CA 1
ATOM 876 C C . ASP A 1 117 ? -2.200 -10.373 12.953 1.00 96.12 117 ASP A C 1
ATOM 878 O O . ASP A 1 117 ? -2.192 -10.083 14.150 1.00 96.12 117 ASP A O 1
ATOM 882 N N . LEU A 1 118 ? -3.279 -10.857 12.347 1.00 96.25 118 LEU A N 1
ATOM 883 C CA . LEU A 1 118 ? -4.558 -11.135 12.987 1.00 96.25 118 LEU A CA 1
ATOM 884 C C . LEU A 1 118 ? -4.922 -12.595 12.756 1.00 96.25 118 LEU A C 1
ATOM 886 O O . LEU A 1 118 ? -4.985 -13.062 11.616 1.00 96.25 118 LEU A O 1
ATOM 890 N N . ALA A 1 119 ? -5.222 -13.304 13.840 1.00 95.69 119 ALA A N 1
ATOM 891 C CA . ALA A 1 119 ? -5.875 -14.602 13.755 1.00 95.69 119 ALA A CA 1
ATOM 892 C C . ALA A 1 119 ? -7.335 -14.452 13.284 1.00 95.69 119 ALA A C 1
ATOM 894 O O . ALA A 1 119 ? -7.921 -13.366 13.327 1.00 95.69 119 ALA A O 1
ATOM 895 N N . ALA A 1 120 ? -7.935 -15.560 12.848 1.00 94.69 120 ALA A N 1
ATOM 896 C CA . ALA A 1 120 ? -9.340 -15.592 12.459 1.00 94.69 120 ALA A CA 1
ATOM 897 C C . ALA A 1 120 ? -10.243 -15.121 13.612 1.00 94.69 120 ALA A C 1
ATOM 899 O O . ALA A 1 120 ? -10.096 -15.575 14.746 1.00 94.69 120 ALA A O 1
ATOM 900 N N . GLY A 1 121 ? -11.150 -14.182 13.334 1.00 93.94 121 GLY A N 1
ATOM 901 C CA . GLY A 1 121 ? -12.050 -13.606 14.342 1.00 93.94 121 GLY A CA 1
ATOM 902 C C . GLY A 1 121 ? -11.392 -12.675 15.372 1.00 93.94 121 GLY A C 1
ATOM 903 O O . GLY A 1 121 ? -12.088 -12.168 16.254 1.00 93.94 121 GLY A O 1
ATOM 904 N N . ALA A 1 122 ? -10.077 -12.436 15.288 1.00 96.38 122 ALA A N 1
ATOM 905 C CA . ALA A 1 122 ? -9.361 -11.618 16.260 1.00 96.38 122 ALA A CA 1
ATOM 906 C C . ALA A 1 122 ? -9.767 -10.139 16.188 1.00 96.38 122 ALA A C 1
ATOM 908 O O . ALA A 1 122 ? -10.092 -9.599 15.126 1.00 96.38 122 ALA A O 1
ATOM 909 N N . VAL A 1 123 ? -9.690 -9.473 17.340 1.00 96.81 123 VAL A N 1
ATOM 910 C CA . VAL A 1 123 ? -9.854 -8.026 17.490 1.00 96.81 123 VAL A CA 1
ATOM 911 C C . VAL A 1 123 ? -8.575 -7.479 18.108 1.00 96.81 123 VAL A C 1
ATOM 913 O O . VAL A 1 123 ? -8.142 -7.954 19.155 1.00 96.81 123 VAL A O 1
ATOM 916 N N . LEU A 1 124 ? -7.980 -6.480 17.466 1.00 97.31 124 LEU A N 1
ATOM 917 C CA . LEU A 1 124 ? -6.771 -5.810 17.922 1.00 97.31 124 LEU A CA 1
ATOM 918 C C . LEU A 1 124 ? -7.041 -4.318 18.068 1.00 97.31 124 LEU A C 1
ATOM 920 O O . LEU A 1 124 ? -7.442 -3.659 17.112 1.00 97.31 124 LEU A O 1
ATOM 924 N N . ARG A 1 125 ? -6.769 -3.772 19.252 1.00 97.38 125 ARG A N 1
ATOM 925 C CA . ARG A 1 125 ? -6.754 -2.327 19.479 1.00 97.38 125 ARG A CA 1
ATOM 926 C C . ARG A 1 125 ? -5.330 -1.805 19.319 1.00 97.38 125 ARG A C 1
ATOM 928 O O . ARG A 1 125 ? -4.440 -2.200 20.065 1.00 97.38 125 ARG A O 1
ATOM 935 N N . VAL A 1 126 ? -5.131 -0.897 18.373 1.00 97.12 126 VAL A N 1
ATOM 936 C CA . VAL A 1 126 ? -3.841 -0.278 18.059 1.00 97.12 126 VAL A CA 1
ATOM 937 C C . VAL A 1 126 ? -3.850 1.155 18.570 1.00 97.12 126 VAL A C 1
ATOM 939 O O . VAL A 1 126 ? -4.622 1.973 18.079 1.00 97.12 126 VAL A O 1
ATOM 942 N N . ALA A 1 127 ? -3.010 1.471 19.556 1.00 96.56 127 ALA A N 1
ATOM 943 C CA . ALA A 1 127 ? -2.840 2.849 20.014 1.00 96.56 127 ALA A CA 1
ATOM 944 C C . ALA A 1 127 ? -2.149 3.691 18.932 1.00 96.56 127 ALA A C 1
ATOM 946 O O . ALA A 1 127 ? -1.222 3.216 18.269 1.00 96.56 127 ALA A O 1
ATOM 947 N N . THR A 1 128 ? -2.591 4.935 18.763 1.00 95.12 128 THR A N 1
ATOM 948 C CA . THR A 1 128 ? -2.095 5.838 17.722 1.00 95.12 128 THR A CA 1
ATOM 949 C C . THR A 1 128 ? -1.744 7.212 18.272 1.00 95.12 128 THR A C 1
ATOM 951 O O . THR A 1 128 ? -2.304 7.663 19.268 1.00 95.12 128 THR A O 1
ATOM 954 N N . SER A 1 129 ? -0.821 7.896 17.601 1.00 93.75 129 SER A N 1
ATOM 955 C CA . SER A 1 129 ? -0.433 9.274 17.911 1.00 93.75 129 SER A CA 1
ATOM 956 C C . SER A 1 129 ? -0.309 10.105 16.635 1.00 93.75 129 SER A C 1
ATOM 958 O O . SER A 1 129 ? -0.126 9.557 15.549 1.00 93.75 129 SER A O 1
ATOM 960 N N . GLY A 1 130 ? -0.441 11.430 16.755 1.00 90.69 130 GLY A N 1
ATOM 961 C CA . GLY A 1 130 ? -0.275 12.367 15.634 1.00 90.69 130 GLY A CA 1
ATOM 962 C C . GLY A 1 130 ? -1.388 12.331 14.578 1.00 90.69 130 GLY A C 1
ATOM 963 O O . GLY A 1 130 ? -1.210 12.873 13.492 1.00 90.69 130 GLY A O 1
ATOM 964 N N . MET A 1 131 ? -2.530 11.700 14.873 1.00 88.06 131 MET A N 1
ATOM 965 C CA . MET A 1 131 ? -3.693 11.638 13.983 1.00 88.06 131 MET A CA 1
ATOM 966 C C . MET A 1 131 ? -4.835 12.500 14.522 1.00 88.06 131 MET A C 1
ATOM 968 O O . MET A 1 131 ? -5.187 12.402 15.699 1.00 88.06 131 MET A O 1
ATOM 972 N N . ALA A 1 132 ? -5.451 13.293 13.649 1.00 85.81 132 ALA A N 1
ATOM 973 C CA . ALA A 1 132 ? -6.643 14.073 13.954 1.00 85.81 132 ALA A CA 1
ATOM 974 C C . ALA A 1 132 ? -7.775 13.677 13.002 1.00 85.81 132 ALA A C 1
ATOM 976 O O . ALA A 1 132 ? -7.565 13.526 11.799 1.00 85.81 132 ALA A O 1
ATOM 977 N N . TRP A 1 133 ? -8.967 13.497 13.555 1.00 83.31 133 TRP A N 1
ATOM 978 C CA . TRP A 1 133 ? -10.198 13.298 12.813 1.00 83.31 133 TRP A CA 1
ATOM 979 C C . TRP A 1 133 ? -11.001 14.594 12.831 1.00 83.31 133 TRP A C 1
ATOM 981 O O . TRP A 1 133 ? -11.340 15.112 13.895 1.00 83.31 133 TRP A O 1
ATOM 991 N N . ALA A 1 134 ? -11.333 15.091 11.645 1.00 78.62 134 ALA A N 1
ATOM 992 C CA . ALA A 1 134 ? -12.281 16.177 11.469 1.00 78.62 134 ALA A CA 1
ATOM 993 C C . ALA A 1 134 ? -13.504 15.630 10.731 1.00 78.62 134 ALA A C 1
ATOM 995 O O . ALA A 1 134 ? -13.370 14.947 9.715 1.00 78.62 134 ALA A O 1
ATOM 996 N N . VAL A 1 135 ? -14.698 15.932 11.239 1.00 71.12 135 VAL A N 1
ATOM 997 C CA . VAL A 1 135 ? -15.926 15.722 10.467 1.00 71.12 135 VAL A CA 1
ATOM 998 C C . VAL A 1 135 ? -15.918 16.767 9.344 1.00 71.12 135 VAL A C 1
ATOM 1000 O O . VAL A 1 135 ? -15.706 17.943 9.650 1.00 71.12 135 VAL A O 1
ATOM 1003 N N . PRO A 1 136 ? -16.098 16.386 8.064 1.00 67.50 136 PRO A N 1
ATOM 1004 C CA . PRO A 1 136 ? -16.235 17.363 6.989 1.00 67.50 136 PRO A CA 1
ATOM 1005 C C . PRO A 1 136 ? -17.346 18.356 7.338 1.00 67.50 136 PRO A C 1
ATOM 1007 O O . PRO A 1 136 ? -18.387 17.945 7.856 1.00 67.50 136 PRO A O 1
ATOM 1010 N N . ALA A 1 137 ? -17.138 19.648 7.075 1.00 65.44 137 ALA A N 1
ATOM 1011 C CA . ALA A 1 137 ? -18.218 20.621 7.206 1.00 65.44 137 ALA A CA 1
ATOM 1012 C C . ALA A 1 137 ? -19.403 20.150 6.347 1.00 65.44 137 ALA A C 1
ATOM 1014 O O . ALA A 1 137 ? -19.195 19.701 5.217 1.00 65.44 137 ALA A O 1
ATOM 1015 N N . ALA A 1 138 ? -20.619 20.190 6.901 1.00 66.81 138 ALA A N 1
ATOM 1016 C CA . ALA A 1 138 ? -21.818 19.863 6.139 1.00 66.81 138 ALA A CA 1
ATOM 1017 C C . ALA A 1 138 ? -21.873 20.783 4.909 1.00 66.81 138 ALA A C 1
ATOM 1019 O O . ALA A 1 138 ? -21.764 22.001 5.059 1.00 66.81 138 ALA A O 1
ATOM 1020 N N . ALA A 1 139 ? -21.940 20.175 3.723 1.00 52.16 139 ALA A N 1
ATOM 1021 C CA . ALA A 1 139 ? -22.099 20.879 2.455 1.00 52.16 139 ALA A CA 1
ATOM 1022 C C . ALA A 1 139 ? -23.506 21.473 2.332 1.00 52.16 139 ALA A C 1
ATOM 1024 O O . ALA A 1 139 ? -24.454 20.831 2.845 1.00 52.16 139 ALA A O 1
#

Nearest PDB structures (foldseek):
  3cih-assembly1_A-2  TM=5.464E-01  e=4.650E-01  Bacteroides thetaiotaomicron VPI-5482

=== Feature glossary ===
Key to the feature types in this record:

— What the protein is —

Primary structure: the covalent order of the twenty standard amino acids along the backbone. Two proteins with the same sequence will (almost always) fold to the same structure; two with 30% identity often share a fold but not the details.

Database cross-references. InterPro integrates a dozen domain/family signature databases into unified entries with residue-range hits. GO terms attach function/process/location labels with evidence codes. CATH codes position the fold in a four-level structural taxonomy. Organism is the NCBI-taxonomy species name.

— Where its atoms are —

The mmCIF block holds the 3D Cartesian coordinates of each backbone atom (N, Cα, C, O) in ångströms. mmCIF is the PDB's canonical archive format — a tagged-loop text representation of the atomic model.

Six rendered views show the 3D structure from the faces of a cube — i.e. along ±x, ±y, ±z. Rendering representation is drawn randomly per protein from cartoon (secondary-structure ribbons), sticks (backbone bonds), or molecular surface; coloring is either N→C rainbow (blue at the N-terminus through red at the C-terminus) or one color per chain.

— Local backbone conformation —

DSSP 8-state secondary structure assigns each residue one of H (α-helix), G (3₁₀-helix), I (π-helix), E (extended β-strand), B (isolated β-bridge), T (hydrogen-bonded turn), S (bend), or '-' (coil). The assignment is computed from backbone hydrogen-bond geometry via the Kabsch–Sander algorithm.

P-SEA three-state annotation labels each residue as helix, strand, or coil based purely on the geometry of the Cα trace. It serves as a fallback when the full backbone (and thus DSSP) is unavailable.

The φ/ψ torsion pair specifies the backbone conformation at each residue. φ rotates about the N–Cα bond, ψ about the Cα–C bond. Steric clashes forbid most of the (φ, ψ) plane — the allowed regions (α-helix basin, β-sheet basin, left-handed helix) are the Ramachandran-allowed regions.

— Global shape and packing —

The geometric summary reports three shape descriptors. Rg (radius of gyration) measures how spread out the Cα atoms are about their centre of mass; compact globular proteins have small Rg, elongated or unfolded ones large. Cα contacts (<8 Å, |i−j|>4) count long-range residue pairs in spatial proximity — high for tightly packed folds, near zero for rods or random coil. The bounding-box extents give the protein's footprint along x, y, z in Å.

Accessible surface area quantifies burial. A residue with SASA near zero is packed into the hydrophobic core; one with SASA >100 Å² sits on the surface. Computed here via the Shrake–Rupley numerical algorithm with a 1.4 Å probe.

Plot images: a contact map (which residues are close in 3D, as an N×N binary image), a Ramachandran scatter (backbone torsion angles, revealing secondary-structure composition at a glance), and — for AlphaFold structures — a PAE heatmap (pairwise prediction confidence).

— Structural neighborhood —

The Foldseek 3Di string encodes local tertiary geometry as a 20-letter alphabet — one character per residue — derived from the relative positions of nearby Cα atoms. Unlike the amino-acid sequence, 3Di is a direct function of the 3D structure, so two proteins with the same fold have similar 3Di strings even at low sequence identity.

Nearest PDB neighbors are the top structural matches found by Foldseek when searching this structure against the entire Protein Data Bank. Each hit reports a TM-score (0 to 1; >0.5 almost always implies the same fold) and an E-value. These are *structural* homologs — they may share no detectable sequence similarity.

— Confidence and disorder —

For AlphaFold models, the B-factor field carries pLDDT — the model's own estimate of local accuracy on a 0–100 scale. Regions with pLDDT<50 should be treated as essentially unmodeled; they often correspond to intrinsically disordered segments.

B-factor (Debye–Waller factor) reflects atomic displacement in the crystal lattice. It is an experimental observable (units Å²), not a prediction; low values mean the atom is pinned down, high values mean it moves or is heterogeneous across the crystal.

Predicted aligned error is AlphaFold's pairwise confidence. Unlike pLDDT (per-residue), PAE is per-residue-pair and captures whether two parts of the structure are correctly placed relative to each other. Units are ångströms of expected positional error.